Protein AF-A0A7K0TH84-F1 (afdb_monomer_lite)

Secondary structure (DSSP, 8-state):
-HHHHHHHHGGGSS--SPEE-SSTT-EE-SSTT-----B-TTT--B---EEE-SSTTT--EEE--HHHHTSGGGG---S-------GGG--

Structure (mmCIF, N/CA/C/O backbone):
data_AF-A0A7K0TH84-F1
#
_entry.id   AF-A0A7K0TH84-F1
#
loop_
_atom_site.group_PDB
_atom_site.id
_atom_site.type_symbol
_atom_site.label_atom_id
_atom_site.label_alt_id
_atom_site.label_comp_id
_atom_site.label_asym_id
_atom_site.label_entity_id
_atom_site.label_seq_id
_atom_site.pdbx_PDB_ins_code
_atom_site.Cartn_x
_atom_site.Cartn_y
_atom_site.Cartn_z
_atom_site.occupancy
_atom_site.B_iso_or_equiv
_atom_site.auth_seq_id
_atom_site.auth_comp_id
_atom_site.auth_asym_id
_atom_site.auth_atom_id
_atom_site.pdbx_PDB_model_num
ATOM 1 N N . GLY A 1 1 ? -1.399 -8.886 19.474 1.00 90.25 1 GLY A N 1
ATOM 2 C CA . GLY A 1 1 ? -0.849 -8.710 18.116 1.00 90.25 1 GLY A CA 1
ATOM 3 C C . GLY A 1 1 ? -1.769 -7.801 17.334 1.00 90.25 1 GLY A C 1
ATOM 4 O O . GLY A 1 1 ? -2.948 -7.774 17.668 1.00 90.25 1 GLY A O 1
ATOM 5 N N . ILE A 1 2 ? -1.247 -7.080 16.340 1.00 95.44 2 ILE A N 1
ATOM 6 C CA . ILE A 1 2 ? -1.997 -6.045 15.605 1.00 95.44 2 ILE A CA 1
ATOM 7 C C . ILE A 1 2 ? -3.285 -6.606 14.987 1.00 95.44 2 ILE A C 1
ATOM 9 O O . ILE A 1 2 ? -4.332 -6.006 15.170 1.00 95.44 2 ILE A O 1
ATOM 13 N N . VAL A 1 3 ? -3.241 -7.801 14.384 1.00 95.50 3 VAL A N 1
ATOM 14 C CA . VAL A 1 3 ? -4.431 -8.463 13.808 1.00 95.50 3 VAL A CA 1
ATOM 15 C C . VAL A 1 3 ? -5.564 -8.597 14.834 1.00 95.50 3 VAL A C 1
ATOM 17 O O . VAL A 1 3 ? -6.633 -8.043 14.638 1.00 95.50 3 VAL A O 1
ATOM 20 N N . ARG A 1 4 ? -5.299 -9.213 15.998 1.00 96.88 4 ARG A N 1
ATOM 21 C CA . ARG A 1 4 ? -6.306 -9.361 17.072 1.00 96.88 4 ARG A CA 1
ATOM 22 C C . ARG A 1 4 ? -6.831 -8.024 17.605 1.00 96.88 4 ARG A C 1
ATOM 24 O O . ARG A 1 4 ? -7.942 -7.971 18.119 1.00 96.88 4 ARG A O 1
ATOM 31 N N . TYR A 1 5 ? -6.004 -6.979 17.572 1.00 97.38 5 TYR A N 1
ATOM 32 C CA . TYR A 1 5 ? -6.421 -5.641 17.980 1.00 97.38 5 TYR A CA 1
ATOM 33 C C . TYR A 1 5 ? -7.377 -5.040 16.946 1.00 97.38 5 TYR A C 1
ATOM 35 O O . TYR A 1 5 ? -8.471 -4.617 17.312 1.00 97.38 5 TYR A O 1
ATOM 43 N N . GLY A 1 6 ? -6.995 -5.063 15.668 1.00 96.12 6 GLY A N 1
ATOM 44 C CA . GLY A 1 6 ? -7.817 -4.566 14.570 1.00 96.12 6 GLY A CA 1
ATOM 45 C C . GLY A 1 6 ? -9.126 -5.336 14.408 1.00 96.12 6 GLY A C 1
ATOM 46 O O . GLY A 1 6 ? -10.160 -4.713 14.220 1.00 96.12 6 GLY A O 1
ATOM 47 N N . ASP A 1 7 ? -9.135 -6.654 14.617 1.00 95.50 7 ASP A N 1
ATOM 48 C CA . ASP A 1 7 ? -10.371 -7.453 14.600 1.00 95.50 7 ASP A CA 1
ATOM 49 C C . ASP A 1 7 ? -11.360 -7.037 15.703 1.00 95.50 7 ASP A C 1
ATOM 51 O O . ASP A 1 7 ? -12.573 -7.140 15.529 1.00 95.50 7 ASP A O 1
ATOM 55 N N . LYS A 1 8 ? -10.853 -6.585 16.861 1.00 97.00 8 LYS A N 1
ATOM 56 C CA . LYS A 1 8 ? -11.683 -6.200 18.012 1.00 97.00 8 LYS A CA 1
ATOM 57 C C . LYS A 1 8 ? -12.154 -4.750 17.949 1.00 97.00 8 LYS A C 1
ATOM 59 O O . LYS A 1 8 ? -13.277 -4.469 18.357 1.00 97.00 8 LYS A O 1
ATOM 64 N N . PHE A 1 9 ? -11.280 -3.838 17.535 1.00 96.19 9 PHE A N 1
ATOM 65 C CA . PHE A 1 9 ? -11.519 -2.397 17.637 1.00 96.19 9 PHE A CA 1
ATOM 66 C C . PHE A 1 9 ? -11.658 -1.701 16.280 1.00 96.19 9 PHE A C 1
ATOM 68 O O . PHE A 1 9 ? -12.159 -0.582 16.235 1.00 96.19 9 PHE A O 1
ATOM 75 N N . GLY A 1 10 ? -11.237 -2.334 15.183 1.00 94.12 10 GLY A N 1
ATOM 76 C CA . GLY A 1 10 ? -11.263 -1.751 13.843 1.00 94.12 10 GLY A CA 1
ATOM 77 C C . GLY A 1 10 ? -10.681 -0.337 13.813 1.00 94.12 10 GLY A C 1
ATOM 78 O O . GLY A 1 10 ? -9.639 -0.069 14.413 1.00 94.12 10 GLY A O 1
ATOM 79 N N . ASP A 1 11 ? -11.409 0.568 13.156 1.00 92.50 11 ASP A N 1
ATOM 80 C CA . ASP A 1 11 ? -11.087 2.000 13.069 1.00 92.50 11 ASP A CA 1
ATOM 81 C C . ASP A 1 11 ? -11.599 2.828 14.267 1.00 92.50 11 ASP A C 1
ATOM 83 O O . ASP A 1 11 ? -11.439 4.045 14.287 1.00 92.50 11 ASP A O 1
ATOM 87 N N . GLU A 1 12 ? -12.249 2.204 15.256 1.00 93.12 12 GLU A N 1
ATOM 88 C CA . GLU A 1 12 ? -12.676 2.864 16.505 1.00 93.12 12 GLU A CA 1
ATOM 89 C C . GLU A 1 12 ? -11.582 2.807 17.587 1.00 93.12 12 GLU A C 1
ATOM 91 O O . GLU A 1 12 ? -11.694 3.437 18.640 1.00 93.12 12 GLU A O 1
ATOM 96 N N . GLY A 1 13 ? -10.520 2.037 17.334 1.00 93.19 13 GLY A N 1
ATOM 97 C CA . GLY A 1 13 ? -9.323 1.976 18.162 1.00 93.19 13 GLY A CA 1
ATOM 98 C C . GLY 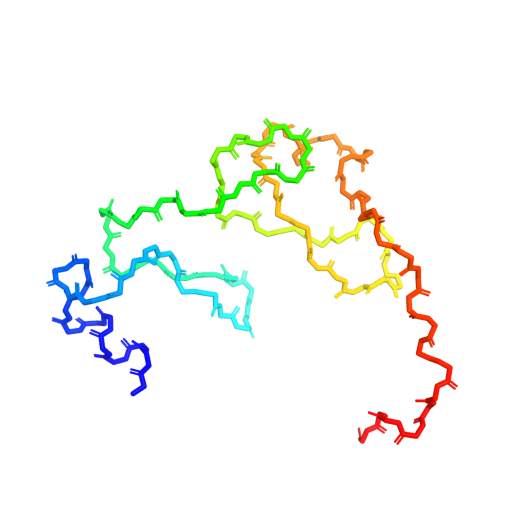A 1 13 ? -8.271 3.025 17.790 1.00 93.19 13 GLY A C 1
ATOM 99 O O . GLY A 1 13 ? -8.547 4.069 17.214 1.00 93.19 13 GLY A O 1
ATOM 100 N N . LEU A 1 14 ? -7.019 2.720 18.128 1.00 95.19 14 LEU A N 1
ATOM 101 C CA . LEU A 1 14 ? -5.838 3.543 17.845 1.00 95.19 14 LEU A CA 1
ATOM 102 C C . LEU A 1 14 ? -5.156 3.178 16.518 1.00 95.19 14 LEU A C 1
ATOM 104 O O . LEU A 1 14 ? -4.118 3.742 16.185 1.00 95.19 14 LEU A O 1
ATOM 108 N N . TRP A 1 15 ? -5.681 2.183 15.803 1.00 95.62 15 TRP A N 1
ATOM 109 C CA . TRP A 1 15 ? -5.138 1.764 14.519 1.00 95.62 15 TRP A CA 1
ATOM 110 C C . TRP A 1 15 ? -5.706 2.642 13.402 1.00 95.62 15 TRP A C 1
ATOM 112 O O . TRP A 1 15 ? -6.907 2.898 13.378 1.00 95.62 15 TRP A O 1
ATOM 122 N N . GLU A 1 16 ? -4.860 3.065 12.462 1.00 96.12 16 GLU A N 1
ATOM 123 C CA . GLU A 1 16 ? -5.281 3.842 11.298 1.00 96.12 16 GLU A CA 1
ATOM 124 C C . GLU A 1 16 ? -4.747 3.213 10.003 1.00 96.12 16 GLU A C 1
ATOM 126 O O . GLU A 1 16 ? -3.552 2.960 9.861 1.00 96.12 16 GLU A O 1
ATOM 131 N N . GLY A 1 17 ? -5.655 2.980 9.053 1.00 96.62 17 GLY A N 1
ATOM 132 C CA . GLY A 1 17 ? -5.352 2.511 7.703 1.00 96.62 17 GLY A CA 1
ATOM 133 C C . GLY A 1 17 ? -5.178 1.001 7.556 1.00 96.62 17 GLY A C 1
ATOM 134 O O . GLY A 1 17 ? -5.631 0.211 8.382 1.00 96.62 17 GLY A O 1
ATOM 135 N N . SER A 1 18 ? -4.565 0.588 6.449 1.00 97.44 18 SER A N 1
ATOM 136 C CA . SER A 1 18 ? -4.405 -0.827 6.102 1.00 97.44 18 SER A CA 1
ATOM 137 C C . SER A 1 18 ? -3.237 -1.472 6.849 1.00 97.44 18 SER A C 1
ATOM 139 O O . SER A 1 18 ? -2.153 -0.896 6.941 1.00 97.44 18 SER A O 1
ATOM 141 N N . LEU A 1 19 ? -3.407 -2.712 7.311 1.00 97.06 19 LEU A N 1
ATOM 142 C CA . LEU A 1 19 ? -2.301 -3.529 7.812 1.00 97.06 19 LEU A CA 1
ATOM 143 C C . LEU A 1 19 ? -1.622 -4.255 6.654 1.00 97.06 19 LEU A C 1
ATOM 145 O O . LEU A 1 19 ? -2.243 -5.112 6.034 1.00 97.06 19 LEU A O 1
ATOM 149 N N . PHE A 1 20 ? -0.342 -3.968 6.411 1.00 96.19 20 PHE A N 1
ATOM 150 C CA . PHE A 1 20 ? 0.474 -4.753 5.485 1.00 96.19 20 PHE A CA 1
ATOM 151 C C . PHE A 1 20 ? 0.696 -6.176 6.018 1.00 96.19 20 PHE A C 1
ATOM 153 O O . PHE A 1 20 ? 1.040 -6.358 7.190 1.00 96.19 20 PHE A O 1
ATOM 160 N N . ILE A 1 21 ? 0.525 -7.177 5.155 1.00 95.25 21 ILE A N 1
ATOM 161 C CA . ILE A 1 21 ? 0.726 -8.593 5.481 1.00 95.25 21 ILE A CA 1
ATOM 162 C C . ILE A 1 21 ? 1.599 -9.274 4.427 1.00 95.25 21 ILE A C 1
ATOM 164 O O . ILE A 1 21 ? 1.578 -8.921 3.253 1.00 95.25 21 ILE A O 1
ATOM 168 N N . PHE A 1 22 ? 2.381 -10.258 4.863 1.00 93.12 22 PHE A N 1
ATOM 169 C CA . PHE A 1 22 ? 3.415 -10.912 4.057 1.00 93.12 22 PHE A CA 1
ATOM 170 C C . PHE A 1 22 ? 2.872 -12.131 3.296 1.00 93.12 22 PHE A C 1
ATOM 172 O O . PHE A 1 22 ? 3.409 -13.231 3.402 1.00 93.12 22 PHE A O 1
ATOM 179 N N . ASP A 1 23 ? 1.781 -11.937 2.561 1.00 93.50 23 ASP A N 1
ATOM 180 C CA . ASP A 1 23 ? 1.241 -12.904 1.603 1.00 93.50 23 ASP A CA 1
ATOM 181 C C . ASP A 1 23 ? 0.644 -12.179 0.387 1.00 93.50 23 ASP A C 1
ATOM 183 O O . ASP A 1 23 ? 0.678 -10.949 0.314 1.00 93.50 23 ASP A O 1
ATOM 187 N N . ASP A 1 24 ? 0.091 -12.929 -0.567 1.00 92.75 24 ASP A N 1
ATOM 188 C CA . ASP A 1 24 ? -0.416 -12.398 -1.841 1.00 92.75 24 ASP A CA 1
ATOM 189 C C . ASP A 1 24 ? -1.514 -11.331 -1.699 1.00 92.75 24 ASP A C 1
ATOM 191 O O . ASP A 1 24 ? -1.774 -10.578 -2.638 1.00 92.75 24 ASP A O 1
ATOM 195 N N . ARG A 1 25 ? -2.167 -11.226 -0.536 1.00 94.06 25 ARG A N 1
ATOM 196 C CA . ARG A 1 25 ? -3.177 -10.188 -0.287 1.00 94.06 25 ARG A CA 1
ATOM 197 C C . ARG A 1 25 ? -2.545 -8.816 -0.089 1.00 94.06 25 ARG A C 1
ATOM 199 O O . ARG A 1 25 ? -3.233 -7.817 -0.287 1.00 94.06 25 ARG A O 1
ATOM 206 N N . MET A 1 26 ? -1.271 -8.760 0.314 1.00 95.00 26 MET A N 1
ATOM 207 C CA . MET A 1 26 ? -0.457 -7.568 0.606 1.00 95.00 26 MET A CA 1
ATOM 208 C C . MET A 1 26 ? -0.952 -6.703 1.768 1.00 95.00 26 MET A C 1
ATOM 210 O O . MET A 1 26 ? -0.151 -6.099 2.478 1.00 95.00 26 MET A O 1
ATOM 214 N N . LYS A 1 27 ? -2.263 -6.620 1.989 1.00 96.25 27 LYS A N 1
ATOM 215 C CA . LYS A 1 27 ? -2.870 -5.840 3.056 1.00 96.25 27 LYS A CA 1
ATOM 216 C C . LYS A 1 27 ? -4.207 -6.411 3.509 1.00 96.25 27 LYS A C 1
ATOM 218 O O . LYS A 1 27 ? -4.867 -7.155 2.786 1.00 96.25 27 LYS A O 1
ATOM 223 N N . VAL A 1 28 ? -4.632 -5.975 4.686 1.00 96.06 28 VAL A N 1
ATOM 224 C CA . VAL A 1 28 ? -5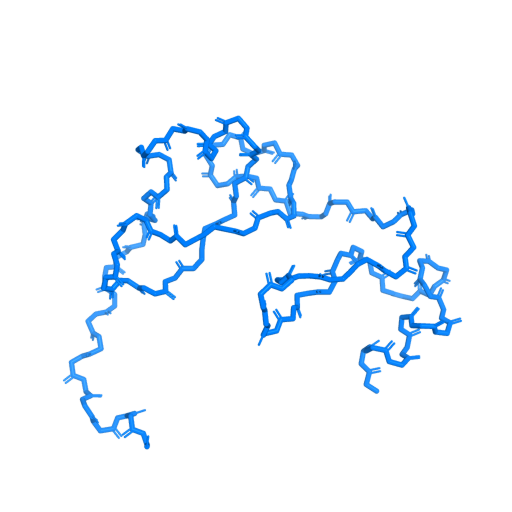.991 -6.145 5.199 1.00 96.06 28 VAL A CA 1
ATOM 225 C C . VAL A 1 28 ? -6.482 -4.807 5.730 1.00 96.06 28 VAL A C 1
ATOM 227 O O . VAL A 1 28 ? -5.758 -4.115 6.446 1.00 96.06 28 VAL A O 1
ATOM 230 N N . ASP A 1 29 ? -7.727 -4.479 5.404 1.00 97.25 29 ASP A N 1
ATOM 231 C CA . ASP A 1 29 ? -8.478 -3.416 6.061 1.00 97.25 29 ASP A CA 1
ATOM 232 C C . ASP A 1 29 ? -9.392 -4.051 7.110 1.00 97.25 29 ASP A C 1
ATOM 234 O O . ASP A 1 29 ? -10.120 -5.000 6.812 1.00 97.25 29 ASP A O 1
ATOM 238 N N . PHE A 1 30 ? -9.363 -3.542 8.343 1.00 96.12 30 PHE A N 1
ATOM 239 C CA . PHE A 1 30 ? -10.211 -4.066 9.421 1.00 96.12 30 PHE A CA 1
ATOM 240 C C . PHE A 1 30 ? -11.674 -3.624 9.292 1.00 96.12 30 PHE A C 1
ATOM 242 O O . PHE A 1 30 ? -12.569 -4.239 9.868 1.00 96.12 30 PHE A O 1
ATOM 249 N N . SER A 1 31 ? -11.942 -2.569 8.518 1.00 94.69 31 SER A N 1
ATOM 250 C CA . SER A 1 31 ? -13.293 -2.145 8.167 1.00 94.69 31 SER A CA 1
ATOM 251 C C . SER A 1 31 ? -13.309 -1.361 6.848 1.00 94.69 31 SER A C 1
ATOM 253 O O . SER A 1 31 ? -12.273 -0.980 6.310 1.00 94.69 31 SER A O 1
ATOM 255 N N . LYS A 1 32 ? -14.509 -1.070 6.332 1.00 93.44 32 LYS A N 1
ATOM 256 C CA . LYS A 1 32 ? -14.707 -0.236 5.132 1.00 93.44 32 LYS A CA 1
ATOM 257 C C . LYS A 1 32 ? -14.359 1.248 5.337 1.00 93.44 32 LYS A C 1
ATOM 259 O O . LYS A 1 32 ? -14.378 2.001 4.370 1.00 93.44 32 LYS A O 1
ATOM 264 N N . LYS A 1 33 ? -14.117 1.678 6.581 1.00 93.69 33 LYS A N 1
ATOM 265 C CA . LYS A 1 33 ? -13.764 3.061 6.946 1.00 93.69 33 LYS A CA 1
ATOM 266 C C . LYS A 1 33 ? -12.251 3.289 7.037 1.00 93.69 33 LYS A C 1
ATOM 268 O O . LYS A 1 33 ? -11.848 4.415 7.329 1.00 93.69 33 LYS A O 1
ATOM 273 N N . ALA A 1 34 ? -11.441 2.258 6.787 1.00 96.38 34 ALA A N 1
ATOM 274 C CA . ALA A 1 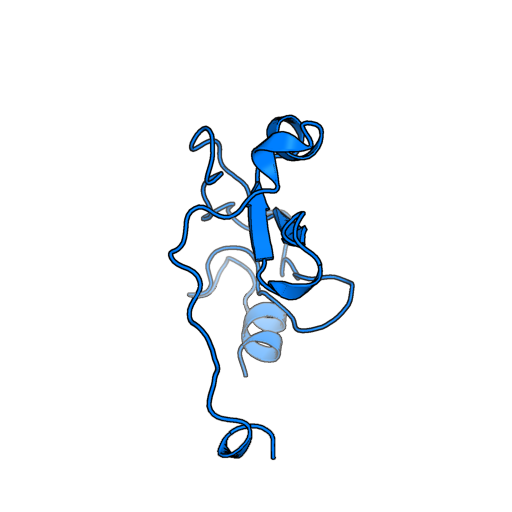34 ? -9.990 2.351 6.840 1.00 96.38 34 ALA A CA 1
ATOM 275 C C . ALA A 1 34 ? -9.486 3.508 5.967 1.00 96.38 34 ALA A C 1
ATOM 277 O O . ALA A 1 34 ? -9.796 3.605 4.776 1.00 96.38 34 ALA A O 1
ATOM 278 N N . LYS A 1 35 ? -8.716 4.413 6.575 1.00 96.56 35 LYS A N 1
ATOM 279 C CA . LYS A 1 35 ? -8.160 5.567 5.868 1.00 96.56 35 LYS A CA 1
ATOM 280 C C . LYS A 1 35 ? -7.004 5.142 4.968 1.00 96.56 35 LYS A C 1
ATOM 282 O O . LYS A 1 35 ? -6.150 4.346 5.349 1.00 96.56 35 LYS A O 1
ATOM 287 N N . VAL A 1 36 ? -6.926 5.741 3.787 1.00 97.25 36 VAL A N 1
ATOM 288 C CA . VAL A 1 36 ? -5.748 5.607 2.929 1.00 97.25 36 VAL A CA 1
ATOM 289 C C . VAL A 1 36 ? -4.691 6.596 3.414 1.00 97.25 36 VAL A C 1
ATOM 291 O O . VAL A 1 36 ? -4.813 7.792 3.174 1.00 97.25 36 VAL A O 1
ATOM 294 N N . ILE A 1 37 ? -3.683 6.086 4.122 1.00 97.00 37 ILE A N 1
ATOM 295 C CA . ILE A 1 37 ? -2.600 6.891 4.720 1.00 97.00 37 ILE A CA 1
ATOM 296 C C . ILE A 1 37 ? -1.311 6.914 3.884 1.00 97.00 37 ILE A C 1
ATOM 298 O O . ILE A 1 37 ? -0.344 7.566 4.261 1.00 97.00 37 ILE A O 1
ATOM 302 N N . GLY A 1 38 ? -1.269 6.163 2.784 1.00 96.31 38 GLY A N 1
ATOM 303 C CA . GLY A 1 38 ? -0.120 6.122 1.888 1.00 96.31 38 GLY A CA 1
ATOM 304 C C . GLY A 1 38 ? -0.262 7.094 0.718 1.00 96.31 38 GLY A C 1
ATOM 305 O O . GLY A 1 38 ? -1.369 7.459 0.315 1.00 96.31 38 GLY A O 1
ATOM 306 N N . GLU A 1 39 ? 0.873 7.475 0.139 1.00 97.62 39 GLU A N 1
ATOM 307 C CA . GLU A 1 39 ? 0.954 8.403 -0.988 1.00 97.62 39 GLU A CA 1
ATOM 308 C C . GLU A 1 39 ? 1.697 7.764 -2.159 1.00 97.62 39 GLU A C 1
ATOM 310 O O . GLU A 1 39 ? 2.721 7.104 -1.989 1.00 97.62 39 GLU A O 1
ATOM 315 N N . CYS A 1 40 ? 1.186 7.965 -3.372 1.00 96.69 40 CYS A N 1
ATOM 316 C CA . CYS A 1 40 ? 1.796 7.430 -4.580 1.00 96.69 40 CYS A CA 1
ATOM 317 C C . CYS A 1 40 ? 3.185 8.042 -4.776 1.00 96.69 40 CYS A C 1
ATOM 319 O O . CYS A 1 40 ? 3.313 9.258 -4.908 1.00 96.69 40 CYS A O 1
ATOM 321 N N . GLU A 1 41 ? 4.208 7.205 -4.930 1.00 94.56 41 GLU A N 1
ATOM 322 C CA . GLU A 1 41 ? 5.598 7.650 -5.106 1.00 94.56 41 GLU A CA 1
ATOM 323 C C . GLU A 1 41 ? 5.839 8.474 -6.388 1.00 94.56 41 GLU A C 1
ATOM 325 O O . GLU A 1 41 ? 6.921 9.031 -6.571 1.00 94.56 41 GLU A O 1
ATOM 330 N N . LYS A 1 42 ? 4.869 8.529 -7.312 1.00 94.50 42 LYS A N 1
ATOM 331 C CA . LYS A 1 42 ? 4.989 9.242 -8.599 1.00 94.50 42 LYS A CA 1
ATOM 332 C C . LYS A 1 42 ? 4.181 10.526 -8.688 1.00 94.50 42 LYS A C 1
ATOM 334 O O . LYS A 1 42 ? 4.614 11.454 -9.361 1.00 94.50 42 LYS A O 1
ATOM 339 N N . CYS A 1 43 ? 3.008 10.568 -8.066 1.00 95.62 43 CYS A N 1
ATOM 340 C CA . CYS A 1 43 ? 2.075 11.689 -8.206 1.00 95.62 43 CYS A CA 1
ATOM 341 C C . CYS A 1 43 ? 1.470 12.156 -6.878 1.00 95.62 43 CYS A C 1
ATOM 343 O O . CYS A 1 43 ? 0.582 13.003 -6.893 1.00 95.62 43 CYS A O 1
ATOM 345 N N . SER A 1 44 ? 1.892 11.572 -5.751 1.00 96.94 44 SER A N 1
ATOM 346 C CA . SER A 1 44 ? 1.413 11.875 -4.395 1.00 96.94 44 SER A CA 1
ATOM 347 C C . SER A 1 44 ? -0.089 11.674 -4.165 1.00 96.94 44 SER A C 1
ATOM 349 O O . SER A 1 44 ? -0.611 12.027 -3.114 1.00 96.94 44 SER A O 1
ATOM 351 N N . SER A 1 45 ? -0.816 11.077 -5.115 1.00 97.88 45 SER A N 1
ATOM 352 C CA . SER A 1 45 ? -2.223 10.728 -4.906 1.00 97.88 45 SER A CA 1
ATOM 353 C C . SER A 1 45 ? -2.356 9.658 -3.814 1.00 97.88 45 SER A C 1
ATOM 355 O O . SER A 1 45 ? -1.509 8.760 -3.768 1.00 97.88 45 SER A O 1
ATOM 357 N N . PRO A 1 46 ? -3.411 9.696 -2.979 1.00 98.12 46 PRO A N 1
ATOM 358 C CA . PRO A 1 46 ? -3.611 8.702 -1.931 1.00 98.12 46 PRO A CA 1
ATOM 359 C C . PRO A 1 46 ? -3.656 7.282 -2.500 1.00 98.12 46 PRO A C 1
ATOM 361 O O . PRO A 1 46 ? -4.366 7.009 -3.470 1.00 98.12 46 PRO A O 1
ATOM 364 N N . THR A 1 47 ? -2.897 6.369 -1.903 1.00 97.75 47 THR A N 1
ATOM 365 C CA . THR A 1 47 ? -2.918 4.944 -2.247 1.00 97.75 47 THR A CA 1
ATOM 366 C C . THR A 1 47 ? -2.436 4.091 -1.079 1.00 97.75 47 THR A C 1
ATOM 368 O O . THR A 1 47 ? -1.638 4.500 -0.245 1.00 97.75 47 THR A O 1
ATOM 371 N N . ASN A 1 48 ? -2.915 2.861 -1.032 1.00 96.88 48 ASN A N 1
ATOM 372 C CA . ASN A 1 48 ? -2.438 1.800 -0.154 1.00 96.88 48 ASN A CA 1
ATOM 373 C C . ASN A 1 48 ? -2.099 0.544 -0.982 1.00 96.88 48 ASN A C 1
ATOM 375 O O . ASN A 1 48 ? -2.221 -0.574 -0.486 1.00 96.88 48 ASN A O 1
ATOM 379 N N . GLN A 1 49 ? -1.782 0.702 -2.272 1.00 96.44 49 GLN A N 1
ATOM 380 C CA . GLN A 1 49 ? -1.475 -0.396 -3.191 1.00 96.44 49 GLN A CA 1
ATOM 381 C C . GLN A 1 49 ? 0.025 -0.515 -3.434 1.00 96.44 49 GLN A C 1
ATOM 383 O O . GLN A 1 49 ? 0.673 0.413 -3.923 1.00 96.44 49 GLN A O 1
ATOM 388 N N . PHE A 1 50 ? 0.554 -1.695 -3.131 1.00 95.00 50 PHE A N 1
ATOM 389 C CA . PHE A 1 50 ? 1.945 -2.044 -3.367 1.00 95.00 50 PHE A CA 1
ATOM 390 C C . PHE A 1 50 ? 2.083 -2.872 -4.638 1.00 95.00 50 PHE A C 1
ATOM 392 O O . PHE A 1 50 ? 1.303 -3.788 -4.891 1.00 95.00 50 PHE A O 1
ATOM 399 N N . TYR A 1 51 ? 3.130 -2.588 -5.401 1.00 93.44 51 TYR A N 1
ATOM 400 C CA . TYR A 1 51 ? 3.480 -3.309 -6.616 1.00 93.44 51 TYR A CA 1
ATOM 401 C C . TYR A 1 51 ? 4.936 -3.742 -6.555 1.00 93.44 51 TYR A C 1
ATOM 403 O O . TYR A 1 51 ? 5.774 -3.056 -5.974 1.00 93.44 51 TYR A O 1
ATOM 411 N N 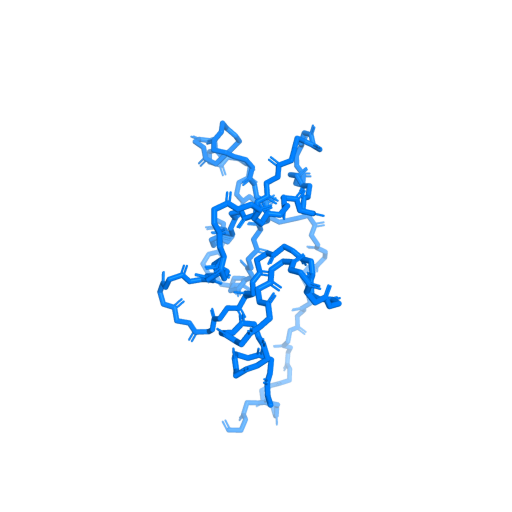. ASN A 1 52 ? 5.265 -4.859 -7.197 1.00 92.06 52 ASN A N 1
ATOM 412 C CA . ASN A 1 52 ? 6.661 -5.229 -7.381 1.00 92.06 52 ASN A CA 1
ATOM 413 C C . ASN A 1 52 ? 7.366 -4.206 -8.276 1.00 92.06 52 ASN A C 1
ATOM 415 O O . ASN A 1 52 ? 6.833 -3.798 -9.312 1.00 92.06 52 ASN A O 1
ATOM 419 N N . CYS A 1 53 ? 8.591 -3.842 -7.900 1.00 91.12 53 CYS A N 1
ATOM 420 C CA . CYS A 1 53 ? 9.472 -3.085 -8.774 1.00 91.12 53 CYS A CA 1
ATOM 421 C C . CYS A 1 53 ? 9.636 -3.806 -10.124 1.00 91.12 53 CYS A C 1
ATOM 423 O O . CYS A 1 53 ? 9.821 -5.024 -10.172 1.00 91.12 53 CYS A O 1
ATOM 425 N N . ALA A 1 54 ? 9.629 -3.048 -11.223 1.00 91.19 54 ALA A N 1
ATOM 426 C CA . ALA A 1 54 ? 9.794 -3.586 -12.577 1.00 91.19 54 ALA A CA 1
ATOM 427 C C . ALA A 1 54 ? 11.112 -4.367 -12.753 1.00 91.19 54 ALA A C 1
ATOM 429 O O . ALA A 1 54 ? 11.198 -5.301 -13.551 1.00 91.19 54 ALA A O 1
ATOM 430 N N . ASN A 1 55 ? 12.149 -4.012 -11.987 1.00 88.31 55 ASN A N 1
ATOM 431 C CA . ASN A 1 55 ? 13.382 -4.784 -11.928 1.00 88.31 55 ASN A CA 1
ATOM 432 C C . ASN A 1 55 ? 13.201 -6.011 -11.018 1.00 88.31 55 ASN A C 1
ATOM 434 O O . ASN A 1 55 ? 13.267 -5.895 -9.794 1.00 88.31 55 ASN A O 1
ATOM 438 N N . LYS A 1 56 ? 13.084 -7.197 -11.627 1.00 87.31 56 LYS A N 1
ATOM 439 C CA . LYS A 1 56 ? 12.902 -8.478 -10.922 1.00 87.31 56 LYS A CA 1
ATOM 440 C C . LYS A 1 56 ? 13.978 -8.778 -9.874 1.00 87.31 56 LYS A C 1
ATOM 442 O O . LYS A 1 56 ? 13.655 -9.373 -8.860 1.00 87.31 56 LYS A O 1
ATOM 447 N N . ALA A 1 57 ? 15.219 -8.328 -10.078 1.00 87.38 57 ALA A N 1
ATOM 448 C CA . ALA A 1 57 ? 16.310 -8.530 -9.118 1.00 87.38 57 ALA A CA 1
ATOM 449 C C . ALA A 1 57 ? 16.260 -7.568 -7.914 1.00 87.38 57 ALA A C 1
ATOM 451 O O . ALA A 1 57 ? 17.092 -7.652 -7.017 1.00 87.38 57 ALA A O 1
ATOM 452 N N . CYS A 1 58 ? 15.348 -6.590 -7.915 1.00 86.31 58 CYS A N 1
ATOM 453 C CA . CYS A 1 58 ? 15.243 -5.597 -6.851 1.00 86.31 58 CYS A CA 1
ATOM 454 C C . CYS A 1 58 ? 14.479 -6.121 -5.631 1.00 86.31 58 CYS A C 1
ATOM 456 O O . CYS A 1 58 ? 14.795 -5.714 -4.518 1.00 86.31 58 CYS A O 1
ATOM 458 N N . HIS A 1 59 ? 13.450 -6.950 -5.853 1.00 86.75 59 HIS A N 1
ATOM 459 C CA . HIS A 1 59 ? 12.544 -7.487 -4.825 1.00 86.75 59 HIS A CA 1
ATOM 460 C C . HIS A 1 59 ? 11.952 -6.447 -3.854 1.00 86.75 59 HIS A C 1
ATOM 462 O O . HIS A 1 59 ? 11.510 -6.792 -2.763 1.00 86.75 59 HIS A O 1
ATOM 468 N N . LYS A 1 60 ? 11.931 -5.165 -4.239 1.00 89.06 60 LYS A N 1
ATOM 469 C CA . LYS A 1 60 ? 11.291 -4.106 -3.459 1.00 89.06 60 LYS A CA 1
ATOM 470 C C . LYS A 1 60 ? 9.890 -3.838 -3.971 1.00 89.06 60 LYS A C 1
ATOM 472 O O . LYS A 1 60 ? 9.614 -3.983 -5.165 1.00 89.06 60 LYS A O 1
ATOM 477 N N . LEU A 1 61 ? 9.051 -3.393 -3.051 1.00 92.19 61 LEU A N 1
ATOM 478 C CA . LEU A 1 61 ? 7.717 -2.909 -3.339 1.00 92.19 61 LEU A CA 1
ATOM 479 C C . LEU A 1 61 ? 7.757 -1.401 -3.582 1.00 92.19 61 LEU A C 1
ATOM 481 O O . LEU A 1 61 ? 8.525 -0.693 -2.932 1.00 92.19 61 LEU A O 1
ATOM 485 N N . VAL A 1 62 ? 6.937 -0.941 -4.520 1.00 93.75 62 VAL A N 1
ATOM 486 C CA . VAL A 1 62 ? 6.669 0.473 -4.796 1.00 93.75 62 VAL A CA 1
ATOM 487 C C . VAL A 1 62 ? 5.203 0.763 -4.506 1.00 93.75 62 VAL A C 1
ATOM 489 O O . VAL A 1 62 ? 4.328 -0.036 -4.856 1.00 93.75 62 VAL A O 1
ATOM 492 N N . LEU A 1 63 ? 4.930 1.890 -3.862 1.00 95.31 63 LEU A N 1
ATOM 493 C CA . LEU A 1 63 ? 3.581 2.327 -3.528 1.00 95.31 63 LEU A CA 1
ATOM 494 C C . LEU A 1 63 ? 3.043 3.234 -4.647 1.00 95.31 63 LEU A C 1
ATOM 496 O O . LEU A 1 63 ? 3.535 4.344 -4.857 1.00 95.31 63 LEU A O 1
ATOM 500 N N . LEU A 1 64 ? 2.045 2.760 -5.399 1.00 96.75 64 LEU A N 1
ATOM 501 C CA . LEU A 1 64 ? 1.511 3.461 -6.576 1.00 96.75 64 LEU A CA 1
ATOM 502 C C . LEU A 1 64 ? -0.014 3.537 -6.531 1.00 96.75 64 LEU A C 1
ATOM 504 O O . LEU A 1 64 ? -0.678 2.636 -6.029 1.00 96.75 64 LEU A O 1
ATOM 508 N N . CYS A 1 65 ? -0.592 4.610 -7.067 1.00 97.38 65 CYS A N 1
ATOM 509 C CA . CYS A 1 65 ? -2.015 4.618 -7.402 1.00 97.38 65 CYS A CA 1
ATOM 510 C C . CYS A 1 65 ? -2.266 3.776 -8.665 1.00 97.38 65 CYS A C 1
ATOM 512 O O . CYS A 1 65 ? -1.346 3.546 -9.457 1.00 97.38 65 CYS A O 1
ATOM 514 N N . ASP A 1 66 ? -3.515 3.362 -8.886 1.00 95.94 66 ASP A N 1
ATOM 515 C CA . ASP A 1 66 ? -3.872 2.489 -10.013 1.00 95.94 66 ASP A CA 1
ATOM 516 C C . ASP A 1 66 ? -3.493 3.100 -11.367 1.00 95.94 66 ASP A C 1
ATOM 518 O O . ASP A 1 66 ? -2.968 2.401 -12.230 1.00 95.94 66 ASP A O 1
ATOM 522 N N . ALA A 1 67 ? -3.663 4.417 -11.531 1.00 96.56 67 ALA A N 1
ATOM 523 C CA . ALA A 1 67 ? -3.289 5.127 -12.753 1.00 96.56 67 ALA A CA 1
ATOM 524 C C . ALA A 1 67 ? -1.777 5.053 -13.033 1.00 96.56 67 ALA A C 1
ATOM 526 O O . ALA A 1 67 ? -1.364 4.741 -14.150 1.00 96.56 67 ALA A O 1
ATOM 527 N N . CYS A 1 68 ? -0.934 5.286 -12.022 1.00 96.06 68 CYS A N 1
ATOM 528 C CA . CYS A 1 68 ? 0.515 5.176 -12.183 1.00 96.06 68 CYS A CA 1
ATOM 529 C C . CYS A 1 68 ? 0.962 3.722 -12.360 1.00 96.06 68 CYS A C 1
ATOM 531 O O . CYS A 1 68 ? 1.920 3.483 -13.086 1.00 96.06 68 CYS A O 1
ATOM 533 N N . ALA A 1 69 ? 0.276 2.752 -11.758 1.00 95.00 69 ALA A N 1
ATOM 534 C CA . ALA A 1 69 ? 0.608 1.335 -11.889 1.00 95.00 69 ALA A CA 1
ATOM 535 C C . ALA A 1 69 ? 0.360 0.765 -13.299 1.00 95.00 69 ALA A C 1
ATOM 537 O O . ALA A 1 69 ? 0.940 -0.266 -13.644 1.00 95.00 69 ALA A O 1
ATOM 538 N N . GLN A 1 70 ? -0.446 1.421 -14.137 1.00 94.56 70 GLN A N 1
ATOM 539 C CA . GLN A 1 70 ? -0.593 1.039 -15.549 1.00 94.56 70 GLN A CA 1
ATOM 540 C C . GLN A 1 70 ? 0.585 1.491 -16.425 1.00 94.56 70 GLN A C 1
ATOM 542 O O . GLN A 1 70 ? 0.721 1.033 -17.555 1.00 94.56 70 GLN A O 1
ATOM 547 N N . LEU A 1 71 ? 1.453 2.373 -15.921 1.00 91.38 71 LEU A N 1
ATOM 548 C CA . LEU A 1 71 ? 2.634 2.842 -16.640 1.00 91.38 71 LEU A CA 1
ATOM 549 C C . LEU A 1 71 ? 3.849 2.009 -16.224 1.00 91.38 71 LEU A C 1
ATOM 551 O O . LEU A 1 71 ? 4.288 2.073 -15.075 1.00 91.38 71 LEU A O 1
ATOM 555 N N . ASP A 1 72 ? 4.451 1.269 -17.155 1.00 79.75 72 ASP A N 1
ATOM 556 C CA . ASP A 1 72 ? 5.614 0.422 -16.843 1.00 79.75 72 ASP A CA 1
ATOM 557 C C . ASP A 1 72 ? 6.789 1.219 -16.257 1.00 79.75 72 ASP A C 1
ATOM 559 O O . ASP A 1 72 ? 7.450 0.772 -15.317 1.00 79.75 72 ASP A O 1
ATOM 563 N N . VAL A 1 73 ? 6.989 2.450 -16.734 1.00 83.50 73 VAL A N 1
ATOM 564 C CA . VAL A 1 73 ? 8.023 3.372 -16.232 1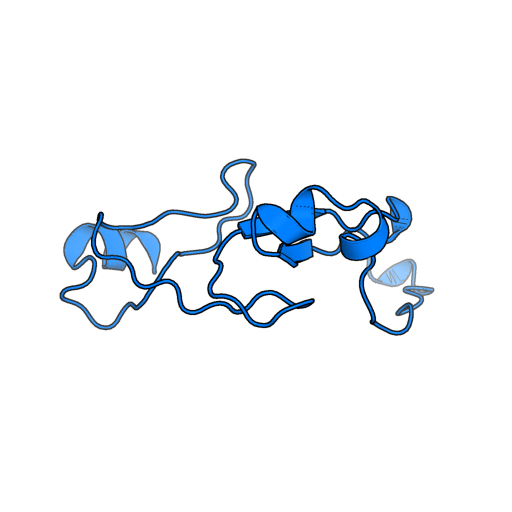.00 83.50 73 VAL A CA 1
ATOM 565 C C . VAL A 1 73 ? 7.837 3.738 -14.756 1.00 83.50 73 VAL A C 1
ATOM 567 O O . VAL A 1 73 ? 8.810 3.990 -14.044 1.00 83.50 73 VAL A O 1
ATOM 570 N N . SER A 1 74 ? 6.598 3.727 -14.263 1.00 87.94 74 SER A N 1
ATOM 571 C CA . SER A 1 74 ? 6.271 4.101 -12.887 1.00 87.94 74 SER A CA 1
ATOM 572 C C . SER A 1 74 ? 6.591 2.998 -11.882 1.00 87.94 74 SER A C 1
ATOM 574 O O . SER A 1 74 ? 6.823 3.297 -10.714 1.00 87.94 74 SER A O 1
ATOM 576 N N . LYS A 1 75 ? 6.688 1.738 -12.323 1.00 87.94 75 LYS A N 1
ATOM 577 C CA . LYS A 1 75 ? 7.083 0.607 -11.465 1.00 87.94 75 LYS A CA 1
ATOM 578 C C . LYS A 1 75 ? 8.586 0.575 -11.170 1.00 87.94 75 LYS A C 1
ATOM 580 O O . LYS A 1 75 ? 9.058 -0.312 -10.464 1.00 87.94 75 LYS A O 1
ATOM 585 N N . GLY A 1 76 ? 9.364 1.519 -11.701 1.00 87.94 76 GLY A N 1
ATOM 586 C CA . GLY A 1 76 ? 10.760 1.711 -11.324 1.00 87.94 76 GLY A CA 1
ATOM 587 C C . GLY A 1 76 ? 10.897 2.398 -9.962 1.00 87.94 76 GLY A C 1
ATOM 588 O O . GLY A 1 76 ? 10.385 3.503 -9.755 1.00 87.94 76 GLY A O 1
ATOM 589 N N . CYS A 1 77 ? 11.638 1.773 -9.049 1.00 82.44 77 CYS A N 1
ATOM 590 C CA . CYS A 1 77 ? 12.016 2.360 -7.766 1.00 82.44 77 CYS A CA 1
ATOM 591 C C . CYS A 1 77 ? 13.178 3.365 -7.925 1.00 82.44 77 CYS A C 1
ATOM 593 O O . CYS A 1 77 ? 14.130 3.107 -8.663 1.00 82.44 77 CYS A O 1
ATOM 595 N N . GLY A 1 78 ? 13.136 4.490 -7.207 1.00 74.00 78 GLY A N 1
ATOM 596 C CA . GLY A 1 78 ? 14.143 5.563 -7.297 1.00 74.00 78 GLY A CA 1
ATOM 597 C C . GLY A 1 78 ? 15.352 5.423 -6.364 1.00 74.00 78 GLY A C 1
ATOM 598 O O . GLY A 1 78 ? 16.138 6.355 -6.242 1.00 74.00 78 GLY A O 1
ATOM 599 N N . HIS A 1 79 ? 15.504 4.301 -5.659 1.00 69.12 79 HIS A N 1
ATOM 600 C CA . HIS A 1 79 ? 16.579 4.158 -4.680 1.00 69.12 79 HIS A CA 1
ATOM 601 C C . HIS A 1 79 ? 17.905 3.751 -5.334 1.00 69.12 79 HIS A C 1
ATOM 603 O O . HIS A 1 79 ? 17.950 2.932 -6.258 1.00 69.12 79 HIS A O 1
ATOM 609 N N . THR A 1 80 ? 19.018 4.224 -4.773 1.00 64.75 80 THR A N 1
ATOM 610 C CA . THR A 1 80 ? 20.345 3.669 -5.056 1.00 64.75 80 THR A CA 1
ATOM 611 C C . THR A 1 80 ? 20.302 2.161 -4.809 1.00 64.75 80 THR A C 1
ATOM 613 O O . THR A 1 80 ? 19.758 1.703 -3.800 1.00 64.75 80 THR A O 1
ATOM 616 N N . ARG A 1 81 ? 20.800 1.351 -5.752 1.00 59.03 81 ARG A N 1
ATOM 617 C CA . ARG A 1 81 ? 20.903 -0.102 -5.560 1.00 59.03 81 ARG A CA 1
ATOM 618 C C . ARG A 1 81 ? 21.764 -0.359 -4.324 1.00 59.03 81 ARG A C 1
ATOM 620 O O . ARG A 1 81 ? 22.983 -0.217 -4.399 1.00 59.03 81 ARG A O 1
ATOM 627 N N . THR A 1 82 ? 21.154 -0.754 -3.209 1.00 57.28 82 THR A N 1
ATOM 628 C CA . THR A 1 82 ? 21.891 -1.373 -2.11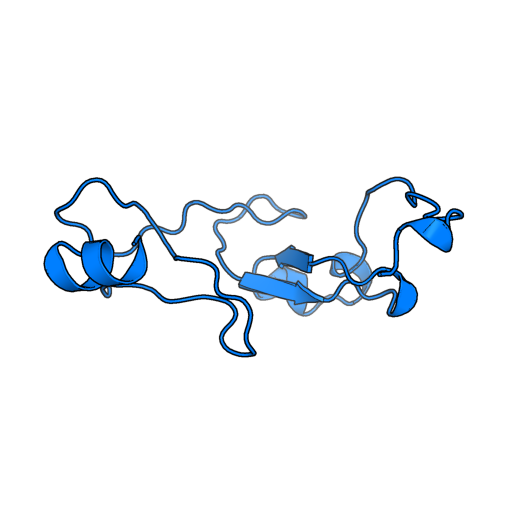2 1.00 57.28 82 THR A CA 1
ATOM 629 C C . THR A 1 82 ? 22.419 -2.684 -2.674 1.00 57.28 82 THR A C 1
ATOM 631 O O . THR A 1 82 ? 21.667 -3.640 -2.856 1.00 57.28 82 THR A O 1
ATOM 634 N N . ARG A 1 83 ? 23.690 -2.700 -3.084 1.00 55.59 83 ARG A N 1
ATOM 635 C CA . ARG A 1 83 ? 24.368 -3.941 -3.435 1.00 55.59 83 ARG A CA 1
ATOM 636 C C . ARG A 1 83 ? 24.458 -4.741 -2.141 1.00 55.59 83 ARG A C 1
ATOM 638 O O . ARG A 1 83 ? 25.348 -4.491 -1.336 1.00 55.59 83 ARG A O 1
ATOM 645 N N . TYR A 1 84 ? 23.534 -5.668 -1.918 1.00 57.97 84 TYR A N 1
ATOM 646 C CA . TYR A 1 84 ? 23.767 -6.743 -0.963 1.00 57.97 84 TYR A CA 1
ATOM 647 C C . TYR A 1 84 ? 24.851 -7.640 -1.573 1.00 57.97 84 TYR A C 1
ATOM 649 O O . TYR A 1 84 ? 24.565 -8.651 -2.198 1.00 57.97 84 TYR A O 1
ATOM 657 N N . ASN A 1 85 ? 26.106 -7.197 -1.476 1.00 54.34 85 ASN A N 1
ATOM 658 C CA . ASN A 1 85 ? 27.279 -7.977 -1.868 1.00 54.34 85 ASN A CA 1
ATOM 659 C C . ASN A 1 85 ? 27.661 -9.008 -0.794 1.00 54.34 85 ASN A C 1
ATOM 661 O O . ASN A 1 85 ? 28.541 -9.824 -1.037 1.00 54.34 85 ASN A O 1
ATOM 665 N N . ASN A 1 86 ? 27.019 -8.988 0.378 1.00 53.62 86 ASN A N 1
ATOM 666 C CA . ASN A 1 86 ? 27.354 -9.905 1.459 1.00 53.62 86 ASN A CA 1
ATOM 667 C C . ASN A 1 86 ? 26.382 -11.078 1.464 1.00 53.62 86 ASN A C 1
ATOM 669 O O . ASN A 1 86 ? 25.347 -11.048 2.129 1.00 53.62 86 ASN A O 1
ATOM 673 N N . ALA A 1 87 ? 26.764 -12.121 0.726 1.00 58.50 87 ALA A N 1
ATOM 674 C CA . ALA A 1 87 ? 26.142 -13.442 0.767 1.00 58.50 87 ALA A CA 1
ATOM 675 C C . ALA A 1 87 ? 26.078 -14.040 2.192 1.00 58.50 87 ALA A C 1
ATOM 677 O O . ALA A 1 87 ? 25.291 -14.944 2.429 1.00 58.50 87 ALA A O 1
ATOM 678 N N . GLU A 1 88 ? 26.844 -13.505 3.151 1.00 57.06 88 GLU A N 1
ATOM 679 C CA . GLU A 1 88 ? 26.829 -13.903 4.568 1.00 57.06 88 GLU A CA 1
ATOM 680 C C . GLU A 1 88 ? 25.549 -13.539 5.339 1.00 57.06 88 GLU A C 1
ATOM 682 O O . GLU A 1 88 ? 25.349 -14.040 6.440 1.00 57.06 88 GLU A O 1
ATOM 687 N N . LEU A 1 89 ? 24.677 -12.675 4.806 1.00 54.75 89 LEU A N 1
ATOM 688 C CA . LEU A 1 89 ? 23.421 -12.293 5.475 1.00 54.75 89 LEU A CA 1
ATOM 689 C C . LEU A 1 89 ? 22.198 -13.069 4.969 1.00 54.75 89 LEU A C 1
ATOM 691 O O . LEU A 1 89 ? 21.073 -12.767 5.366 1.00 54.75 89 LEU A O 1
ATOM 695 N N . ILE A 1 90 ? 22.410 -14.057 4.100 1.00 53.94 90 ILE A N 1
ATOM 696 C CA . ILE A 1 90 ? 21.373 -15.001 3.693 1.00 53.94 90 ILE A CA 1
ATOM 697 C C . ILE A 1 90 ? 21.573 -16.239 4.564 1.00 53.94 90 ILE A C 1
ATOM 699 O O . ILE A 1 90 ? 22.393 -17.098 4.251 1.00 53.94 90 ILE A O 1
ATOM 703 N N . GLY A 1 91 ? 20.909 -16.231 5.721 1.00 47.44 91 GLY A N 1
ATOM 704 C CA . GLY A 1 91 ? 20.792 -17.414 6.573 1.00 47.44 91 GLY A CA 1
ATOM 705 C C . GLY A 1 91 ? 20.064 -18.553 5.874 1.00 47.44 91 GLY A C 1
ATOM 706 O O . GLY A 1 91 ? 19.243 -18.264 4.970 1.00 47.44 91 GLY A O 1
#

Sequence (91 aa):
GIVRYGDKFGDEGLWEGSLFIFDDRMKVDFSKKAKVIGECEKCSSPTNQFYNCANKACHKLVLLCDACAQLDVSKGCGHTRTRYNNAELIG

Radius of gyration: 15.87 Å; chains: 1; bounding box: 42×29×35 Å

Foldseek 3Di:
DVVVVCLVQFPVDPDAAWDQDDDPVRTDHSDPPHDQPDAAPPPGPGFPDWDAQLPPVQRDIGTHDPVLVVDNVSSHDPDDPPPPVPPVPPD

pLDDT: mean 88.4, std 13.53, range [47.44, 98.12]